Protein AF-X0QFB7-F1 (afdb_monomer_lite)

Foldseek 3Di:
DDAPVNLPDPVNLVVVCVVDVVLVDADPVCVVDPDDDDPDQKDKDKDWDADDDDDADDDDPPDDGDDDDGIDIDIDIDGDDDDDDDDDDDPVLNVQLVVCVVVVPPVSNCVSSNVVSVVVSVVVSVVSVVVVVVSVVVD

Organism: NCBI:txid1423743

Radius of gyration: 27.6 Å; chains: 1; bounding box: 60×26×83 Å

Secondary structure (DSSP, 8-state):
---HHHHTSHHHHHHHHHH-GGGTPPPHHHHHS------SSEEEEEEEEPPPP-PPPPPPTTPPPPPPP--EEEEEEEEPPP-----PPPHHHHHHHHHHHHHT-HHHHHHHHHHHHHHHHHHHHHHHHHHHHHHHHT-

pLDDT: mean 83.45, std 7.72, range [59.44, 92.81]

Structure (mmCIF, N/CA/C/O backbone):
data_AF-X0QFB7-F1
#
_entry.id   AF-X0QFB7-F1
#
loop_
_atom_site.group_PDB
_atom_site.id
_atom_site.type_symbol
_atom_site.label_atom_id
_atom_site.label_alt_id
_atom_site.label_comp_id
_atom_site.label_asym_id
_atom_site.label_entity_id
_atom_site.label_seq_id
_atom_site.pdbx_PDB_ins_code
_atom_site.Cartn_x
_atom_site.Cartn_y
_atom_site.Cartn_z
_atom_site.occupancy
_atom_site.B_iso_or_equiv
_atom_site.auth_seq_id
_atom_site.auth_comp_id
_atom_site.auth_asym_id
_atom_site.auth_atom_id
_atom_site.pdbx_PDB_model_num
ATOM 1 N N . MET A 1 1 ? -3.701 1.997 33.980 1.00 61.97 1 MET A N 1
ATOM 2 C CA . MET A 1 1 ? -4.533 1.457 32.881 1.00 61.97 1 MET A CA 1
ATOM 3 C C . MET A 1 1 ? -4.112 2.171 31.602 1.00 61.97 1 MET A C 1
ATOM 5 O O . MET A 1 1 ? -3.806 3.353 31.719 1.00 61.97 1 MET A O 1
ATOM 9 N N . PRO A 1 2 ? -4.012 1.494 30.445 1.00 70.44 2 PRO A N 1
ATOM 10 C CA . PRO A 1 2 ? -3.649 2.141 29.181 1.00 70.44 2 PRO A CA 1
ATOM 11 C C . PRO A 1 2 ? -4.688 3.197 28.803 1.00 70.44 2 PRO A C 1
ATOM 13 O O . PRO A 1 2 ? -5.885 2.960 28.973 1.00 70.44 2 PRO A O 1
ATOM 16 N N . THR A 1 3 ? -4.248 4.347 28.300 1.00 82.19 3 THR A N 1
ATOM 17 C CA . THR A 1 3 ? -5.156 5.353 27.738 1.00 82.19 3 THR A CA 1
ATOM 18 C C . THR A 1 3 ? -5.575 4.962 26.314 1.00 82.19 3 THR A C 1
ATOM 20 O O . THR A 1 3 ? -4.869 4.194 25.654 1.00 82.19 3 THR A O 1
ATOM 23 N N . PRO A 1 4 ? -6.682 5.511 25.781 1.00 74.50 4 PRO A N 1
ATOM 24 C CA . PRO A 1 4 ? -7.028 5.370 24.365 1.00 74.50 4 PRO A CA 1
ATOM 25 C C . PRO A 1 4 ? -5.875 5.710 23.412 1.00 74.50 4 PRO A C 1
ATOM 27 O O . PRO A 1 4 ? -5.686 5.036 22.404 1.00 74.50 4 PRO A O 1
ATOM 30 N N . PHE A 1 5 ? -5.076 6.730 23.741 1.00 79.75 5 PHE A N 1
ATOM 31 C CA . PHE A 1 5 ? -3.937 7.144 22.923 1.00 79.75 5 PHE A CA 1
ATOM 32 C C . PHE A 1 5 ? -2.807 6.121 22.935 1.00 79.75 5 PHE A C 1
ATOM 34 O O . PHE A 1 5 ? -2.202 5.890 21.891 1.00 79.75 5 PHE A O 1
ATOM 41 N N . ASP A 1 6 ? -2.560 5.471 24.075 1.00 82.38 6 ASP A N 1
ATOM 42 C CA . ASP A 1 6 ? -1.568 4.397 24.166 1.00 82.38 6 ASP A CA 1
ATOM 43 C C . ASP A 1 6 ? -1.952 3.223 23.265 1.00 82.38 6 ASP A C 1
ATOM 45 O O . ASP A 1 6 ? -1.090 2.640 22.616 1.00 82.38 6 ASP A O 1
ATOM 49 N N . LEU A 1 7 ? -3.249 2.917 23.165 1.00 79.50 7 LEU A N 1
ATOM 50 C CA . LEU A 1 7 ? -3.754 1.851 22.302 1.00 79.50 7 LEU A CA 1
ATOM 51 C C . LEU A 1 7 ? -3.657 2.200 20.812 1.00 79.50 7 LEU A C 1
ATOM 53 O O . LEU A 1 7 ? -3.609 1.301 19.990 1.00 79.50 7 LEU A O 1
ATOM 57 N N . LEU A 1 8 ? -3.604 3.468 20.416 1.00 81.19 8 LEU A N 1
ATOM 58 C CA . LEU A 1 8 ? -3.626 3.863 18.999 1.00 81.19 8 LEU A CA 1
ATOM 59 C C . LEU A 1 8 ? -2.240 4.226 18.442 1.00 81.19 8 LEU A C 1
ATOM 61 O O . LEU A 1 8 ? -2.135 4.806 17.360 1.00 81.19 8 LEU A O 1
ATOM 65 N N . GLN A 1 9 ? -1.166 3.886 19.159 1.00 83.62 9 GLN A N 1
ATOM 66 C CA . GLN A 1 9 ? 0.199 4.143 18.702 1.00 83.62 9 GLN A CA 1
ATOM 67 C C . GLN A 1 9 ? 0.610 3.239 17.523 1.00 83.62 9 GLN A C 1
ATOM 69 O O . GLN A 1 9 ? 0.157 2.103 17.363 1.00 83.62 9 GLN A O 1
ATOM 74 N N . ALA A 1 10 ? 1.533 3.746 16.700 1.00 79.06 10 ALA A N 1
ATOM 75 C CA . ALA A 1 10 ? 1.956 3.110 15.449 1.00 79.06 10 ALA A CA 1
ATOM 76 C C . ALA A 1 10 ? 2.571 1.706 15.624 1.00 79.06 10 ALA A C 1
ATOM 78 O O . ALA A 1 10 ? 2.444 0.863 14.737 1.00 79.06 10 ALA A O 1
ATOM 79 N N . ASN A 1 11 ? 3.218 1.433 16.757 1.00 85.06 11 ASN A N 1
ATOM 80 C CA . ASN A 1 11 ? 3.756 0.114 17.106 1.00 85.06 11 ASN A CA 1
ATOM 81 C C . ASN A 1 11 ? 2.651 -0.946 17.259 1.00 85.06 11 ASN A C 1
ATOM 83 O O . ASN A 1 11 ? 2.828 -2.073 16.794 1.00 85.06 11 ASN A O 1
ATOM 87 N N . TYR A 1 12 ? 1.505 -0.596 17.849 1.00 85.88 12 TYR A N 1
ATOM 88 C CA . TYR A 1 12 ? 0.378 -1.523 17.966 1.00 85.88 12 TYR A CA 1
ATOM 89 C C . TYR A 1 12 ? -0.267 -1.792 16.611 1.00 85.88 12 TYR A C 1
ATOM 91 O O . TYR A 1 12 ? -0.539 -2.947 16.290 1.00 85.88 12 TYR A O 1
ATOM 99 N N . LEU A 1 13 ? -0.413 -0.760 15.774 1.00 86.06 13 LEU A N 1
ATOM 100 C CA . LEU A 1 13 ? -0.888 -0.936 14.402 1.00 86.06 13 LEU A CA 1
ATOM 101 C C . LEU A 1 13 ? 0.061 -1.823 13.583 1.00 86.06 13 LEU A C 1
ATOM 103 O O . LEU A 1 13 ? -0.392 -2.692 12.843 1.00 86.06 13 LEU A O 1
ATOM 107 N N . GLN A 1 14 ? 1.377 -1.647 13.729 1.00 87.75 14 GLN A N 1
ATOM 108 C CA . GLN A 1 14 ? 2.366 -2.500 13.069 1.00 87.75 14 GLN A CA 1
ATOM 109 C C . GLN A 1 14 ? 2.235 -3.965 13.518 1.00 87.75 14 GLN A C 1
ATOM 111 O O . GLN A 1 14 ? 2.253 -4.870 12.683 1.00 87.75 14 GLN A O 1
ATOM 116 N N . GLY A 1 15 ? 2.088 -4.205 14.824 1.00 89.69 15 GLY A N 1
ATOM 117 C CA . GLY A 1 15 ? 1.851 -5.541 15.376 1.00 89.69 15 GLY A CA 1
ATOM 118 C C . GLY A 1 15 ? 0.546 -6.162 14.871 1.00 89.69 15 GLY A C 1
ATOM 119 O O . GLY A 1 15 ? 0.526 -7.329 14.471 1.00 89.69 15 GLY A O 1
ATOM 120 N N . TYR A 1 16 ? -0.527 -5.371 14.813 1.00 89.94 16 TYR A N 1
ATOM 121 C CA . TYR A 1 16 ? -1.806 -5.778 14.242 1.00 89.94 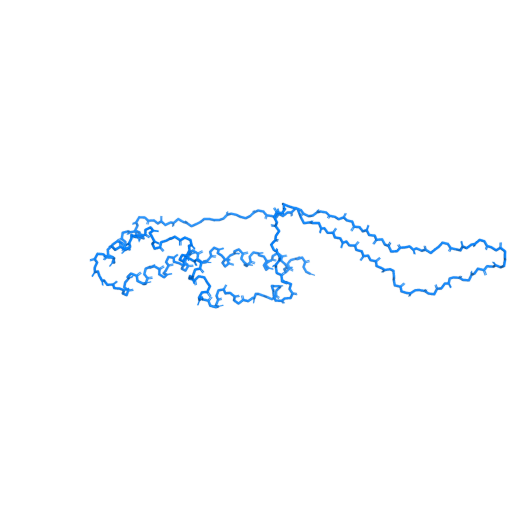16 TYR A CA 1
ATOM 122 C C . TYR A 1 16 ? -1.668 -6.162 12.767 1.00 89.94 16 TYR A C 1
ATOM 124 O O . TYR A 1 16 ? -2.059 -7.253 12.372 1.00 89.94 16 TYR A O 1
ATOM 132 N N . TRP A 1 17 ? -1.030 -5.321 11.958 1.00 89.38 17 TRP A N 1
ATOM 133 C CA . TRP A 1 17 ? -0.793 -5.600 10.544 1.00 89.38 17 TRP A CA 1
ATOM 134 C C . TRP A 1 17 ? -0.033 -6.915 10.328 1.00 89.38 17 TRP A C 1
ATOM 136 O O . TRP A 1 17 ? -0.463 -7.773 9.561 1.00 89.38 17 TRP A O 1
ATOM 146 N N . ASN A 1 18 ? 1.076 -7.097 11.045 1.00 88.88 18 ASN A N 1
ATOM 147 C CA . ASN A 1 18 ? 1.957 -8.252 10.872 1.00 88.88 18 ASN A CA 1
ATOM 148 C C . ASN A 1 18 ? 1.337 -9.571 11.360 1.00 88.88 18 ASN A C 1
ATOM 150 O O . ASN A 1 18 ? 1.733 -10.633 10.886 1.00 88.88 18 ASN A O 1
ATOM 154 N N . SER A 1 19 ? 0.386 -9.522 12.297 1.00 90.06 19 SER A N 1
ATOM 155 C CA . SER A 1 19 ? -0.288 -10.715 12.833 1.00 90.06 19 SER A CA 1
ATOM 156 C C . SER A 1 19 ? -1.485 -11.185 11.997 1.00 90.06 19 SER A C 1
ATOM 158 O O . SER A 1 19 ? -2.004 -12.270 12.246 1.00 90.06 19 SER A O 1
ATOM 160 N N . ASN A 1 20 ? -1.904 -10.413 10.989 1.00 87.25 20 ASN A N 1
ATOM 161 C CA . ASN A 1 20 ? -3.048 -10.721 10.133 1.00 87.25 20 ASN A CA 1
ATOM 162 C C . ASN A 1 20 ? -2.574 -11.115 8.718 1.00 87.25 20 ASN A C 1
ATOM 164 O O . ASN A 1 20 ? -2.442 -10.249 7.850 1.00 87.25 20 ASN A O 1
ATOM 168 N N . PRO A 1 21 ? -2.343 -12.415 8.437 1.00 81.19 21 PRO A N 1
ATOM 169 C CA . PRO A 1 21 ? -1.767 -12.872 7.165 1.00 81.19 21 PRO A CA 1
ATOM 170 C C . PRO A 1 21 ? -2.638 -12.546 5.943 1.00 81.19 21 PRO A C 1
ATOM 172 O O . PRO A 1 21 ? -2.131 -12.340 4.843 1.00 81.19 21 PRO A O 1
ATOM 175 N N . GLN A 1 22 ? -3.951 -12.415 6.141 1.00 82.12 22 GLN A N 1
ATOM 176 C CA . GLN A 1 22 ? -4.890 -11.951 5.116 1.00 82.12 22 GLN A CA 1
ATOM 177 C C . GLN A 1 22 ? -4.535 -10.564 4.550 1.00 82.12 22 GLN A C 1
ATOM 179 O O . GLN A 1 22 ? -4.799 -10.292 3.383 1.00 82.12 22 GLN A O 1
ATOM 184 N N . TYR A 1 23 ? -3.901 -9.696 5.347 1.00 81.00 23 TYR A N 1
ATOM 185 C CA . TYR A 1 23 ? -3.467 -8.366 4.917 1.00 81.00 23 TYR A CA 1
ATOM 186 C C . TYR A 1 23 ? -2.088 -8.360 4.266 1.00 81.00 23 TYR A C 1
ATOM 188 O O . TYR A 1 23 ? -1.701 -7.340 3.696 1.00 81.00 23 TYR A O 1
ATOM 196 N N . THR A 1 24 ? -1.340 -9.462 4.338 1.00 78.12 24 THR A N 1
ATOM 197 C CA . THR A 1 24 ? 0.058 -9.542 3.889 1.00 78.12 24 THR A CA 1
ATOM 198 C C . THR A 1 24 ? 0.281 -10.521 2.742 1.00 78.12 24 THR A C 1
ATOM 200 O O . THR A 1 24 ? 1.368 -10.513 2.168 1.00 78.12 24 THR A O 1
ATOM 203 N N . ALA A 1 25 ? -0.737 -11.292 2.341 1.00 87.44 25 ALA A N 1
ATOM 204 C CA . ALA A 1 25 ? -0.684 -12.111 1.132 1.00 87.44 25 ALA A CA 1
ATOM 205 C C . ALA A 1 25 ? -0.277 -11.254 -0.090 1.00 87.44 25 ALA A C 1
ATOM 207 O O . ALA A 1 25 ? -0.808 -10.144 -0.251 1.00 87.44 25 ALA A O 1
ATOM 208 N N . PRO A 1 26 ? 0.692 -11.703 -0.913 1.00 88.44 26 PRO A N 1
ATOM 209 C CA . PRO A 1 26 ? 1.172 -10.937 -2.058 1.00 88.44 26 PRO A CA 1
ATOM 210 C C . PRO A 1 26 ? 0.117 -10.890 -3.167 1.00 88.44 26 PRO A C 1
ATOM 212 O O . PRO A 1 26 ? -0.585 -11.872 -3.411 1.00 88.44 26 PRO A O 1
ATOM 215 N N . TYR A 1 27 ? 0.028 -9.748 -3.848 1.00 91.44 27 TYR A N 1
ATOM 216 C CA . TYR A 1 27 ? -0.689 -9.655 -5.120 1.00 91.44 27 TYR A CA 1
ATOM 217 C C . TYR A 1 27 ? 0.128 -10.293 -6.256 1.00 91.44 27 TYR A C 1
ATOM 219 O O . TYR A 1 27 ? 1.290 -10.657 -6.057 1.00 91.44 27 TYR A O 1
ATOM 227 N N . LEU A 1 28 ? -0.468 -10.436 -7.444 1.00 91.88 28 LEU A N 1
ATOM 228 C CA . LEU A 1 28 ? 0.165 -11.119 -8.573 1.00 91.88 28 LEU A CA 1
ATOM 229 C C . LEU A 1 28 ? 1.487 -10.449 -8.961 1.00 91.88 28 LEU A C 1
ATOM 231 O O . LEU A 1 28 ? 2.514 -11.127 -9.027 1.00 91.88 28 LEU A O 1
ATOM 235 N N . MET A 1 29 ? 1.491 -9.128 -9.161 1.00 91.38 29 MET A N 1
ATOM 236 C CA . MET A 1 29 ? 2.720 -8.436 -9.558 1.00 91.38 29 MET A CA 1
ATOM 237 C C . MET A 1 29 ? 3.725 -8.364 -8.414 1.00 91.38 29 MET A C 1
ATOM 239 O O . MET A 1 29 ? 4.919 -8.447 -8.668 1.00 91.38 29 MET A O 1
ATOM 243 N N . GLU A 1 30 ? 3.279 -8.286 -7.158 1.00 89.06 30 GLU A N 1
ATOM 244 C CA . GLU A 1 30 ? 4.185 -8.381 -6.002 1.00 89.06 30 GLU A CA 1
ATOM 245 C C . GLU A 1 30 ? 4.849 -9.766 -5.874 1.00 89.06 30 GLU A C 1
ATOM 247 O O . GLU A 1 30 ? 5.964 -9.855 -5.359 1.00 89.06 30 GLU A O 1
ATOM 252 N N . ALA A 1 31 ? 4.191 -10.836 -6.337 1.00 90.62 31 ALA A N 1
ATOM 253 C CA . ALA A 1 31 ? 4.757 -12.185 -6.363 1.00 90.62 31 ALA A CA 1
ATOM 254 C C . ALA A 1 31 ? 5.768 -12.379 -7.506 1.00 90.62 31 ALA A C 1
ATOM 256 O O . ALA A 1 31 ? 6.749 -13.101 -7.337 1.00 90.62 31 ALA A O 1
ATOM 257 N N . LEU A 1 32 ? 5.541 -11.734 -8.656 1.00 90.12 32 LEU A N 1
ATOM 258 C CA . LEU A 1 32 ? 6.447 -11.775 -9.810 1.00 90.12 32 LEU A CA 1
ATOM 259 C C . LEU A 1 32 ? 7.631 -10.808 -9.662 1.00 90.12 32 LEU A C 1
ATOM 261 O O . LEU A 1 32 ? 8.745 -11.112 -10.085 1.00 90.12 32 LEU A O 1
ATOM 265 N N . PHE A 1 33 ? 7.395 -9.651 -9.044 1.00 86.50 33 PHE A N 1
ATOM 266 C CA . PHE A 1 33 ? 8.357 -8.569 -8.888 1.00 86.50 33 PHE A CA 1
ATOM 267 C C . PHE A 1 33 ? 8.409 -8.108 -7.432 1.00 86.50 33 PHE A C 1
ATOM 269 O O . PHE A 1 33 ? 7.562 -7.349 -6.954 1.00 86.50 33 PHE A O 1
ATOM 276 N N . THR A 1 34 ? 9.458 -8.521 -6.722 1.00 85.50 34 THR A N 1
ATOM 277 C CA . THR A 1 34 ? 9.652 -8.144 -5.320 1.00 85.50 34 THR A CA 1
ATOM 278 C C . THR A 1 34 ? 9.820 -6.623 -5.178 1.00 85.50 34 THR A C 1
ATOM 280 O O . THR A 1 34 ? 10.779 -6.057 -5.717 1.00 85.50 34 THR A O 1
ATOM 283 N N . PRO A 1 35 ? 8.952 -5.929 -4.418 1.00 82.44 35 PRO A N 1
ATOM 284 C CA . PRO A 1 35 ? 9.042 -4.484 -4.268 1.00 82.44 35 PRO A CA 1
ATOM 285 C C . PRO A 1 35 ? 10.294 -4.081 -3.479 1.00 82.44 35 PRO A C 1
ATOM 287 O O . PRO A 1 35 ? 10.521 -4.538 -2.358 1.00 82.44 35 PRO A O 1
ATOM 290 N N . THR A 1 36 ? 11.080 -3.157 -4.031 1.00 83.12 36 THR A N 1
ATOM 291 C CA . THR A 1 36 ? 12.269 -2.597 -3.375 1.00 83.12 36 THR A CA 1
ATOM 292 C C . THR A 1 36 ? 11.992 -1.191 -2.848 1.00 83.12 36 THR A C 1
ATOM 294 O O . THR A 1 36 ? 11.315 -0.381 -3.481 1.00 83.12 36 THR A O 1
ATOM 297 N N . LYS A 1 37 ? 12.496 -0.883 -1.648 1.00 80.88 37 LYS A N 1
ATOM 298 C CA . LYS A 1 37 ? 12.370 0.459 -1.065 1.00 80.88 37 LYS A CA 1
ATOM 299 C C . LYS A 1 37 ? 13.431 1.372 -1.670 1.00 80.88 37 LYS A C 1
ATOM 301 O O . LYS A 1 37 ? 14.617 1.062 -1.582 1.00 80.88 37 LYS A O 1
ATOM 306 N N . GLN A 1 38 ? 13.018 2.517 -2.204 1.00 77.00 38 GLN A N 1
ATOM 307 C CA . GLN A 1 38 ? 13.931 3.561 -2.667 1.00 77.00 38 GLN A CA 1
ATOM 308 C C . GLN A 1 38 ? 13.770 4.824 -1.821 1.00 77.00 38 GLN A C 1
ATOM 310 O O . GLN A 1 38 ? 12.668 5.167 -1.404 1.00 77.00 38 GLN A O 1
ATOM 315 N N . LYS A 1 39 ? 14.895 5.486 -1.525 1.00 76.62 39 LYS A N 1
ATOM 316 C CA . LYS A 1 39 ? 14.922 6.773 -0.808 1.00 76.62 39 LYS A CA 1
ATOM 317 C C . LYS A 1 39 ? 14.904 7.975 -1.751 1.00 76.62 39 LYS A C 1
ATOM 319 O O . LYS A 1 39 ? 14.618 9.078 -1.306 1.00 76.62 39 LYS A O 1
ATOM 324 N N . ALA A 1 40 ? 15.292 7.769 -3.006 1.00 74.69 40 ALA A N 1
ATOM 325 C CA . ALA A 1 40 ? 15.364 8.826 -3.997 1.00 74.69 40 ALA A CA 1
ATOM 326 C C . ALA A 1 40 ? 13.982 9.068 -4.612 1.00 74.69 40 ALA A C 1
ATOM 328 O O . ALA A 1 40 ? 13.242 8.119 -4.860 1.00 74.69 40 ALA A O 1
ATOM 329 N N . ASP A 1 41 ? 13.687 10.328 -4.933 1.00 73.56 41 ASP A N 1
ATOM 330 C CA . ASP A 1 41 ? 12.454 10.728 -5.628 1.00 73.56 41 ASP A CA 1
ATOM 331 C C . ASP A 1 41 ? 12.430 10.272 -7.102 1.00 73.56 41 ASP A C 1
ATOM 333 O O . ASP A 1 41 ? 11.409 10.400 -7.779 1.00 73.56 41 ASP A O 1
ATOM 337 N N . ASN A 1 42 ? 13.537 9.698 -7.581 1.00 71.19 42 ASN A N 1
ATOM 338 C CA . ASN A 1 42 ? 13.795 9.350 -8.967 1.00 71.19 42 ASN A CA 1
ATOM 339 C C . ASN A 1 42 ? 14.297 7.902 -9.070 1.00 71.19 42 ASN A C 1
ATOM 341 O O . ASN A 1 42 ? 15.298 7.552 -8.441 1.00 71.19 42 ASN A O 1
ATOM 345 N N . VAL A 1 43 ? 13.664 7.088 -9.916 1.00 68.81 43 VAL A N 1
ATOM 346 C CA . VAL A 1 43 ? 14.130 5.735 -10.247 1.00 68.81 43 VAL A CA 1
ATOM 347 C C . VAL A 1 43 ? 15.004 5.810 -11.497 1.00 68.81 43 VAL A C 1
ATOM 349 O O . VAL A 1 43 ? 14.559 6.278 -12.546 1.00 68.81 43 VAL A O 1
ATOM 352 N N . LYS A 1 44 ? 16.256 5.351 -11.402 1.00 67.00 44 LYS A N 1
ATOM 353 C CA . LYS A 1 44 ? 17.154 5.251 -12.561 1.00 67.00 44 LYS A CA 1
ATOM 354 C C . LYS A 1 44 ? 16.836 3.979 -13.346 1.00 67.00 44 LYS A C 1
ATOM 356 O O . LYS A 1 44 ? 16.927 2.884 -12.796 1.00 67.00 44 LYS A O 1
ATOM 361 N N . LEU A 1 45 ? 16.510 4.131 -14.624 1.00 67.00 45 LEU A N 1
ATOM 362 C CA . LEU A 1 45 ? 16.390 3.027 -15.569 1.00 67.00 45 LEU A CA 1
ATOM 363 C C . LEU A 1 45 ? 17.729 2.813 -16.270 1.00 67.00 45 LEU A C 1
ATOM 365 O O . LEU A 1 45 ? 18.344 3.763 -16.760 1.00 67.00 45 LEU A O 1
ATOM 369 N N . LEU A 1 46 ? 18.168 1.561 -16.311 1.00 67.31 46 LEU A N 1
ATOM 370 C CA . LEU A 1 46 ? 19.329 1.119 -17.070 1.00 67.31 46 LEU A CA 1
ATOM 371 C C . LEU A 1 46 ? 18.828 0.103 -18.092 1.00 67.31 46 LEU A C 1
ATOM 373 O O . LEU A 1 46 ? 18.519 -1.027 -17.727 1.00 67.31 46 LEU A O 1
ATOM 377 N N . ASN A 1 47 ? 18.738 0.519 -19.353 1.00 66.62 47 ASN A N 1
ATOM 378 C CA . ASN A 1 47 ? 18.356 -0.358 -20.451 1.00 66.62 47 ASN A CA 1
ATOM 379 C C . ASN A 1 47 ? 19.616 -0.651 -21.261 1.00 66.62 47 ASN A C 1
ATOM 381 O O . ASN A 1 47 ? 20.077 0.191 -22.032 1.00 66.62 47 ASN A O 1
ATOM 385 N N . GLY A 1 48 ? 20.204 -1.821 -21.026 1.00 66.25 48 GLY A N 1
ATOM 386 C CA . GLY A 1 48 ? 21.268 -2.371 -21.856 1.00 66.25 48 GLY A CA 1
ATOM 387 C C . GLY A 1 48 ? 20.675 -3.444 -22.752 1.00 66.25 48 GLY A C 1
ATOM 388 O O . GLY A 1 48 ? 20.029 -4.360 -22.244 1.00 66.25 48 GLY A O 1
ATOM 389 N N . GLN A 1 49 ? 20.861 -3.319 -24.062 1.00 65.69 49 GLN A N 1
ATOM 390 C CA . GLN A 1 49 ? 20.489 -4.372 -24.999 1.00 65.69 49 GLN A CA 1
ATOM 391 C C . GLN A 1 49 ? 21.758 -4.873 -25.677 1.00 65.69 49 GLN A C 1
ATOM 393 O O . GLN A 1 49 ? 22.413 -4.134 -26.419 1.00 65.69 49 GLN A O 1
ATOM 398 N N . ASP A 1 50 ? 22.110 -6.124 -25.387 1.00 67.62 50 ASP A N 1
ATOM 399 C CA . ASP A 1 50 ? 23.126 -6.830 -26.152 1.00 67.62 50 ASP A CA 1
ATOM 400 C C . ASP A 1 50 ? 22.555 -7.180 -27.525 1.00 67.62 50 ASP A C 1
ATOM 402 O O . ASP A 1 50 ? 21.371 -7.494 -27.678 1.00 67.62 50 ASP A O 1
ATOM 406 N N . ILE A 1 51 ? 23.405 -7.089 -28.540 1.00 69.69 51 ILE A N 1
ATOM 407 C CA . ILE A 1 51 ? 23.037 -7.446 -29.907 1.00 69.69 51 ILE A CA 1
ATOM 408 C C . ILE A 1 51 ? 22.888 -8.963 -29.975 1.00 69.69 51 ILE A C 1
ATOM 410 O O . ILE A 1 51 ? 23.705 -9.700 -29.417 1.00 69.69 51 ILE A O 1
ATOM 414 N N . TYR A 1 52 ? 21.864 -9.437 -30.679 1.00 72.56 52 TYR A N 1
ATOM 415 C CA . TYR A 1 52 ? 21.730 -10.863 -30.954 1.00 72.56 52 TYR A CA 1
ATOM 416 C C . TYR A 1 52 ? 22.955 -11.376 -31.733 1.00 72.56 52 TYR A C 1
ATOM 418 O O . TYR A 1 52 ? 23.486 -10.643 -32.571 1.00 72.56 52 TYR A O 1
ATOM 426 N N . PRO A 1 53 ? 23.400 -12.625 -31.504 1.00 76.88 53 PRO A N 1
ATOM 427 C CA . PRO A 1 53 ? 24.472 -13.218 -32.293 1.00 76.88 53 PRO A CA 1
ATOM 428 C C . PRO A 1 53 ? 24.130 -13.196 -33.789 1.00 76.88 53 PRO A C 1
ATOM 430 O O . PRO A 1 53 ? 23.100 -13.736 -34.196 1.00 76.88 53 PRO A O 1
ATOM 433 N N . ALA A 1 54 ? 24.999 -12.589 -34.597 1.00 78.00 54 ALA A N 1
ATOM 434 C CA . ALA A 1 54 ? 24.847 -12.482 -36.045 1.00 78.00 54 ALA A CA 1
ATOM 435 C C . ALA A 1 54 ? 26.131 -12.944 -36.762 1.00 78.00 54 ALA A C 1
ATOM 437 O O . ALA A 1 54 ? 27.228 -12.776 -36.216 1.00 78.00 54 ALA A O 1
ATOM 438 N N . PRO A 1 55 ? 26.021 -13.552 -37.958 1.00 78.75 55 PRO A N 1
ATOM 439 C CA . PRO A 1 55 ? 27.180 -13.899 -38.775 1.00 78.75 55 PRO A CA 1
ATOM 440 C C . PRO A 1 55 ? 27.906 -12.638 -39.268 1.00 78.75 55 PRO A C 1
ATOM 442 O O . PRO A 1 55 ? 27.292 -11.590 -39.444 1.00 78.75 55 PRO A O 1
ATOM 445 N N . LEU A 1 56 ? 29.218 -12.750 -39.494 1.00 83.75 56 LEU A N 1
ATOM 446 C CA . LEU A 1 56 ? 30.026 -11.670 -40.064 1.00 83.75 56 LEU A CA 1
ATOM 447 C C . LEU A 1 56 ? 29.792 -11.544 -41.574 1.00 83.75 56 LEU A C 1
ATOM 449 O O . LEU A 1 56 ? 29.653 -12.552 -42.270 1.00 83.75 56 LEU A O 1
ATOM 453 N N . ASP A 1 57 ? 29.824 -10.310 -42.071 1.00 87.12 57 ASP A N 1
ATOM 454 C CA . ASP A 1 57 ? 29.739 -10.017 -43.499 1.00 87.12 57 ASP A CA 1
ATOM 455 C C . ASP A 1 57 ? 31.049 -10.347 -44.227 1.00 87.12 57 ASP A C 1
ATOM 457 O O . ASP A 1 57 ? 32.153 -10.132 -43.718 1.00 87.12 57 ASP A O 1
ATOM 461 N N . TYR A 1 58 ? 30.930 -10.844 -45.460 1.00 85.94 58 TYR A N 1
ATOM 462 C CA . TYR A 1 58 ? 32.081 -11.123 -46.315 1.00 85.94 58 TYR A CA 1
ATOM 463 C C . TYR A 1 58 ? 32.760 -9.826 -46.773 1.00 85.94 58 TYR A C 1
ATOM 465 O O . TYR A 1 58 ? 32.128 -8.955 -47.374 1.00 85.94 58 TYR A O 1
ATOM 473 N N . THR A 1 59 ? 34.073 -9.729 -46.562 1.00 85.81 59 THR A N 1
ATOM 474 C CA . THR A 1 59 ? 34.911 -8.650 -47.100 1.00 85.81 59 THR A CA 1
ATOM 475 C C . THR A 1 59 ? 35.697 -9.122 -48.324 1.00 85.81 59 THR A C 1
ATOM 477 O O . THR A 1 59 ? 35.914 -10.318 -48.523 1.00 85.81 59 THR A O 1
ATOM 480 N N . LYS A 1 60 ? 36.111 -8.183 -49.184 1.00 89.75 60 LYS A N 1
ATOM 481 C CA . LYS A 1 60 ? 37.041 -8.465 -50.289 1.00 89.75 60 LYS A CA 1
ATOM 482 C C . LYS A 1 60 ? 38.488 -8.357 -49.797 1.00 89.75 60 LYS A C 1
ATOM 484 O O . LYS A 1 60 ? 38.763 -7.661 -48.821 1.00 89.75 60 LYS A O 1
ATOM 489 N N . GLU A 1 61 ? 39.405 -9.014 -50.501 1.00 84.94 61 GLU A N 1
ATOM 490 C CA . GLU A 1 61 ? 40.851 -8.916 -50.261 1.00 84.94 61 GLU A CA 1
ATOM 491 C C . GLU A 1 61 ? 41.318 -7.445 -50.371 1.00 84.94 61 GLU A C 1
ATOM 493 O O . GLU A 1 61 ? 40.768 -6.682 -51.169 1.00 84.94 61 GLU A O 1
ATOM 498 N N . ASP A 1 62 ? 42.243 -7.022 -49.502 1.00 84.12 62 ASP A N 1
ATOM 499 C CA . ASP A 1 62 ? 42.702 -5.627 -49.315 1.00 84.12 62 ASP A CA 1
ATOM 500 C C . ASP A 1 62 ? 41.627 -4.572 -48.963 1.00 84.12 62 ASP A C 1
ATOM 502 O O . ASP A 1 62 ? 41.893 -3.368 -48.972 1.00 84.12 62 ASP A O 1
ATOM 506 N N . SER A 1 63 ? 40.407 -4.981 -48.594 1.00 84.56 63 SER A N 1
ATOM 507 C CA . SER A 1 63 ? 39.374 -4.043 -48.129 1.00 84.56 63 SER A CA 1
ATOM 508 C C . SER A 1 63 ? 39.473 -3.769 -46.622 1.00 84.56 63 SER A C 1
ATOM 510 O O . SER A 1 63 ? 39.775 -4.682 -45.850 1.00 84.56 63 SER A O 1
ATOM 512 N N . PRO A 1 64 ? 39.176 -2.537 -46.163 1.00 84.12 64 PRO A N 1
ATOM 513 C CA . PRO A 1 64 ? 39.107 -2.237 -44.736 1.00 84.12 64 PRO A CA 1
ATOM 514 C C . PRO A 1 64 ? 37.995 -3.044 -44.048 1.00 84.12 64 PRO A C 1
ATOM 516 O O . PRO A 1 64 ? 37.011 -3.440 -44.677 1.00 84.12 64 PRO A O 1
ATOM 519 N N . ALA A 1 65 ? 38.145 -3.271 -42.740 1.00 86.19 65 ALA A N 1
ATOM 520 C CA . ALA A 1 65 ? 37.166 -4.001 -41.938 1.00 86.19 65 ALA A CA 1
ATOM 521 C C . ALA A 1 65 ? 35.788 -3.313 -41.956 1.00 8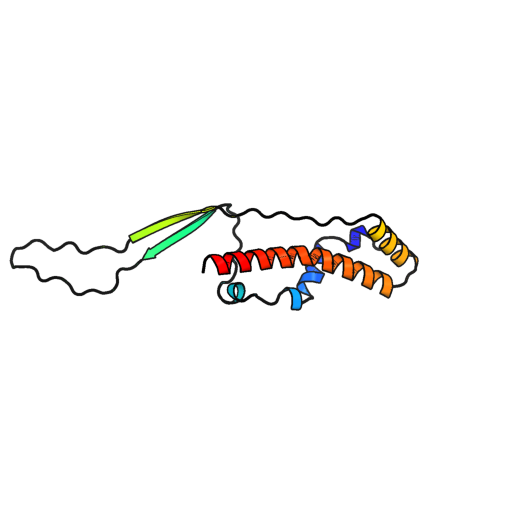6.19 65 ALA A C 1
ATOM 523 O O . ALA A 1 65 ? 35.695 -2.090 -41.815 1.00 86.19 65 ALA A O 1
ATOM 524 N N . LEU A 1 66 ? 34.722 -4.107 -42.095 1.00 86.81 66 LEU A N 1
ATOM 525 C CA . LEU A 1 66 ? 33.352 -3.608 -42.005 1.00 86.81 66 LEU A CA 1
ATOM 526 C C . LEU A 1 66 ? 33.015 -3.280 -40.540 1.00 86.81 66 LEU A C 1
ATOM 528 O O . LEU A 1 66 ? 33.305 -4.090 -39.654 1.00 86.81 66 LEU A O 1
ATOM 532 N N . PRO A 1 67 ? 32.431 -2.104 -40.255 1.00 83.88 67 PRO A N 1
ATOM 533 C CA . PRO A 1 67 ? 32.022 -1.756 -38.903 1.00 83.88 67 PRO A CA 1
ATOM 534 C C . PRO A 1 67 ? 30.860 -2.651 -38.465 1.00 83.88 67 PRO A C 1
ATOM 536 O O . PRO A 1 67 ? 29.862 -2.771 -39.167 1.00 83.88 67 PRO A O 1
ATOM 539 N N . VAL A 1 68 ? 30.984 -3.244 -37.279 1.00 80.88 68 VAL A N 1
ATOM 540 C CA . VAL A 1 68 ? 29.907 -3.998 -36.628 1.00 80.88 68 VAL A CA 1
ATOM 541 C C . VAL A 1 68 ? 29.256 -3.095 -35.586 1.00 80.88 68 VAL A C 1
ATOM 543 O O . VAL A 1 68 ? 29.950 -2.372 -34.861 1.00 80.88 68 VAL A O 1
ATOM 546 N N . GLU A 1 69 ? 27.926 -3.119 -35.512 1.00 75.62 69 GLU A N 1
ATOM 547 C CA . GLU A 1 69 ? 27.196 -2.396 -34.472 1.00 75.62 69 GLU A CA 1
ATOM 548 C C . GLU A 1 69 ? 27.623 -2.869 -33.074 1.00 75.62 69 GLU A C 1
ATOM 550 O O . GLU A 1 69 ? 28.124 -3.977 -32.884 1.00 75.62 69 GLU A O 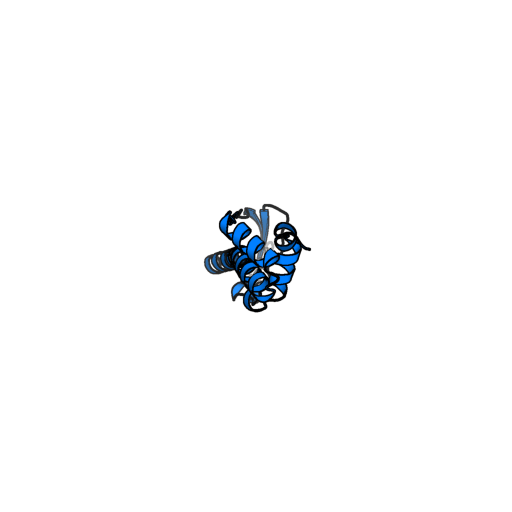1
ATOM 555 N N . ARG A 1 70 ? 27.459 -2.005 -32.070 1.00 74.38 70 ARG A N 1
ATOM 556 C CA . ARG A 1 70 ? 27.767 -2.311 -30.668 1.00 74.38 70 ARG A CA 1
ATOM 557 C C . ARG A 1 70 ? 26.487 -2.240 -29.851 1.00 74.38 70 ARG A C 1
ATOM 559 O O . ARG A 1 70 ? 25.650 -1.378 -30.108 1.00 74.38 70 ARG A O 1
ATOM 566 N N . GLY A 1 71 ? 26.377 -3.096 -28.834 1.00 70.38 71 GLY A N 1
ATOM 567 C CA . GLY A 1 71 ? 25.304 -3.003 -27.845 1.00 70.38 71 GLY A CA 1
ATOM 568 C C . GLY A 1 71 ? 25.256 -1.598 -27.245 1.00 70.38 71 GLY A C 1
ATOM 569 O O 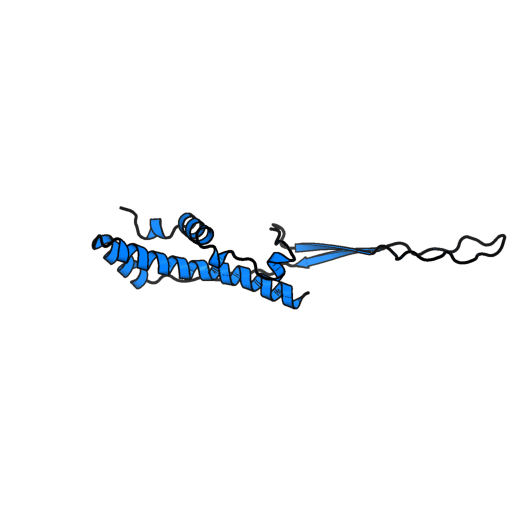. GLY A 1 71 ? 26.298 -0.996 -26.960 1.00 70.38 71 GLY A O 1
ATOM 570 N N . SER A 1 72 ? 24.049 -1.059 -27.099 1.00 74.38 72 SER A N 1
ATOM 571 C CA . SER A 1 72 ? 23.845 0.284 -26.561 1.00 74.38 72 SER A CA 1
ATOM 572 C C . SER A 1 72 ? 23.382 0.210 -25.108 1.00 74.38 72 SER A C 1
ATOM 574 O O . SER A 1 72 ? 22.605 -0.666 -24.723 1.00 74.38 72 SER A O 1
ATOM 576 N N . LEU A 1 73 ? 23.883 1.138 -24.292 1.00 73.31 73 LEU A N 1
ATOM 577 C CA . LEU A 1 73 ? 23.404 1.363 -22.935 1.00 73.31 73 LEU A CA 1
ATOM 578 C C . LEU A 1 73 ? 22.687 2.708 -22.906 1.00 73.31 73 LEU A C 1
ATOM 580 O O . LEU A 1 73 ? 23.316 3.757 -23.047 1.00 73.31 73 LEU A O 1
ATOM 584 N N . SER A 1 74 ? 21.376 2.672 -22.694 1.00 74.94 74 SER A N 1
ATOM 585 C CA . SER A 1 74 ? 20.571 3.863 -22.456 1.00 74.94 74 SER A CA 1
ATOM 586 C C . SER A 1 74 ? 20.283 4.005 -20.967 1.00 74.94 74 SER A C 1
ATOM 588 O O . SER A 1 74 ? 19.968 3.034 -20.272 1.00 74.94 74 SER A O 1
ATOM 590 N N . THR A 1 75 ? 20.395 5.234 -20.467 1.00 73.88 75 THR A N 1
ATOM 591 C CA . THR A 1 75 ? 20.040 5.563 -19.086 1.00 73.88 75 THR A CA 1
ATOM 592 C C . THR A 1 75 ? 18.886 6.549 -19.077 1.00 73.88 75 THR A C 1
ATOM 594 O O . THR A 1 75 ? 18.906 7.541 -19.802 1.00 73.88 75 THR A O 1
ATOM 597 N N . GLY A 1 76 ? 17.877 6.264 -18.260 1.00 73.38 76 GLY A N 1
ATOM 598 C CA . GLY A 1 76 ? 16.690 7.096 -18.097 1.00 73.38 76 GLY A CA 1
ATOM 599 C C . GLY A 1 76 ? 16.413 7.370 -16.626 1.00 73.38 76 GLY A C 1
ATOM 600 O O . GLY A 1 76 ? 16.944 6.696 -15.742 1.00 73.38 76 GLY A O 1
ATOM 601 N N . THR A 1 77 ? 15.575 8.364 -16.354 1.00 73.19 77 THR A N 1
ATOM 602 C CA . THR A 1 77 ? 15.104 8.651 -14.997 1.00 73.19 77 THR A CA 1
ATOM 603 C C . THR A 1 77 ? 13.590 8.763 -15.016 1.00 73.19 77 THR A C 1
ATOM 605 O O . THR A 1 77 ? 13.050 9.510 -15.828 1.00 73.19 77 THR A O 1
ATOM 608 N N . LEU A 1 78 ? 12.914 8.035 -14.130 1.00 75.06 78 LEU A N 1
ATOM 609 C CA . LEU A 1 78 ? 11.475 8.154 -13.921 1.00 75.06 78 LEU A CA 1
ATOM 610 C C . LEU A 1 78 ? 11.197 8.815 -12.566 1.00 75.06 78 LEU A C 1
ATOM 612 O O . LEU A 1 78 ? 11.726 8.347 -11.552 1.00 75.06 78 LEU A O 1
ATOM 616 N N . PRO A 1 79 ? 10.383 9.883 -12.513 1.00 73.69 79 PRO A N 1
ATOM 617 C CA . PRO A 1 79 ? 9.955 10.460 -11.248 1.00 73.69 79 PRO A CA 1
ATOM 618 C C . PRO A 1 79 ? 9.014 9.495 -10.518 1.00 73.69 79 PRO A C 1
ATOM 620 O O . PRO A 1 79 ? 8.166 8.842 -11.125 1.00 73.69 79 PRO A O 1
ATOM 623 N N . THR A 1 80 ? 9.150 9.418 -9.198 1.00 79.19 80 THR A N 1
ATOM 624 C CA . THR A 1 80 ? 8.229 8.658 -8.347 1.00 79.19 80 THR A CA 1
ATOM 625 C C . THR A 1 80 ? 6.960 9.459 -8.059 1.00 79.19 80 THR A C 1
ATOM 627 O O . THR A 1 80 ? 6.991 10.677 -7.869 1.00 79.19 80 THR A O 1
ATOM 630 N N . TYR A 1 81 ? 5.821 8.770 -7.993 1.00 83.19 81 TYR A N 1
ATOM 631 C CA . TYR A 1 81 ? 4.563 9.375 -7.564 1.00 83.19 81 TYR A CA 1
ATOM 632 C C . TYR A 1 81 ? 4.502 9.486 -6.036 1.00 83.19 81 TYR A C 1
ATOM 634 O O . TYR A 1 81 ? 4.927 8.583 -5.313 1.00 83.19 81 TYR A O 1
ATOM 642 N N . LYS A 1 82 ? 3.929 10.586 -5.536 1.00 84.75 82 LYS A N 1
ATOM 643 C CA . LYS A 1 82 ? 3.721 10.824 -4.100 1.00 84.75 82 LYS A CA 1
ATOM 644 C C . LYS A 1 82 ? 2.252 10.580 -3.752 1.00 84.75 82 LYS A C 1
ATOM 646 O O . LYS A 1 82 ? 1.371 11.194 -4.344 1.00 84.75 82 LYS A O 1
ATOM 651 N N . PHE A 1 83 ? 1.999 9.721 -2.765 1.00 86.88 83 PHE A N 1
ATOM 652 C CA . PHE A 1 83 ? 0.654 9.400 -2.275 1.00 86.88 83 PHE A CA 1
ATOM 653 C C . PHE A 1 83 ? 0.541 9.736 -0.788 1.00 86.88 83 PHE A C 1
ATOM 655 O O . PHE A 1 83 ? 1.414 9.370 0.001 1.00 86.88 83 PHE A O 1
ATOM 662 N N . LYS A 1 84 ? -0.537 10.419 -0.389 1.00 89.12 84 LYS A N 1
ATOM 663 C CA . LYS A 1 84 ? -0.813 10.750 1.014 1.00 89.12 84 LYS A CA 1
ATOM 664 C C . LYS A 1 84 ? -2.318 10.766 1.265 1.00 89.12 84 LYS A C 1
ATOM 666 O O . LYS A 1 84 ? -3.010 11.619 0.728 1.00 89.12 84 LYS A O 1
ATOM 671 N N . ASN A 1 85 ? -2.780 9.855 2.119 1.00 87.75 85 ASN A N 1
ATOM 672 C CA . ASN A 1 85 ? -4.174 9.736 2.549 1.00 87.75 85 ASN A CA 1
ATOM 673 C C . ASN A 1 85 ? -4.243 9.695 4.083 1.00 87.75 85 ASN A C 1
ATOM 675 O O . ASN A 1 85 ? -3.300 9.233 4.728 1.00 87.75 85 ASN A O 1
ATOM 679 N N . SER A 1 86 ? -5.355 10.151 4.658 1.00 88.31 86 SER A N 1
ATOM 680 C CA . SER A 1 86 ? -5.600 10.150 6.105 1.00 88.31 86 SER A CA 1
ATOM 681 C C . SER A 1 86 ? -6.996 9.630 6.434 1.00 88.31 86 SER A C 1
ATOM 683 O O . SER A 1 86 ? -7.918 9.752 5.629 1.00 88.31 86 SER A O 1
ATOM 685 N N . LEU A 1 87 ? -7.147 9.090 7.643 1.00 85.62 87 LEU A N 1
ATOM 686 C CA . LEU A 1 87 ? -8.433 8.786 8.264 1.00 85.62 87 LEU A CA 1
ATOM 687 C C . LEU A 1 87 ? -8.568 9.624 9.531 1.00 85.62 87 LEU A C 1
ATOM 689 O O . LEU A 1 87 ? -7.589 9.811 10.253 1.00 85.62 87 LEU A O 1
ATOM 693 N N . ASN A 1 88 ? -9.778 10.111 9.785 1.00 86.31 88 ASN A N 1
ATOM 694 C CA . ASN A 1 88 ? -10.084 10.878 10.983 1.00 86.31 88 ASN A CA 1
ATOM 695 C C . ASN A 1 88 ? -10.793 9.973 11.985 1.00 86.31 88 ASN A C 1
ATOM 697 O O . ASN A 1 88 ? -11.790 9.341 11.643 1.00 86.31 88 ASN A O 1
ATOM 701 N N . LEU A 1 89 ? -10.286 9.956 13.214 1.00 83.75 89 LEU A N 1
ATOM 702 C CA . LEU A 1 89 ? -11.002 9.411 14.361 1.00 83.75 89 LEU A CA 1
ATOM 703 C C . LEU A 1 89 ? -11.878 10.513 14.943 1.00 83.75 89 LEU A C 1
ATOM 705 O O . LEU A 1 89 ? -11.422 11.650 15.083 1.00 83.75 89 LEU A O 1
ATOM 709 N N . ASN A 1 90 ? -13.129 10.190 15.247 1.00 86.62 90 ASN A N 1
ATOM 710 C CA . ASN A 1 90 ? -14.082 11.162 15.764 1.00 86.62 90 ASN A CA 1
ATOM 711 C C . ASN A 1 90 ? -14.245 11.035 17.287 1.00 86.62 90 ASN A C 1
ATOM 713 O O . ASN A 1 90 ? -13.782 10.088 17.920 1.00 86.62 90 ASN A O 1
ATOM 717 N N . GLU A 1 91 ? -14.931 12.006 17.884 1.00 86.88 91 GLU A N 1
ATOM 718 C CA . GLU A 1 91 ? -15.183 12.059 19.329 1.00 86.88 91 GLU A CA 1
ATOM 719 C C . GLU A 1 91 ? -15.996 10.865 19.842 1.00 86.88 91 GLU A C 1
ATOM 721 O O . GLU A 1 91 ? -15.810 10.445 20.985 1.00 86.88 91 GLU A O 1
ATOM 726 N N . ASN A 1 92 ? -16.862 10.283 19.006 1.00 89.44 92 ASN A N 1
ATOM 727 C CA . ASN A 1 92 ? -17.641 9.107 19.378 1.00 89.44 92 ASN A CA 1
ATOM 728 C C . ASN A 1 92 ? -16.749 7.869 19.506 1.00 89.44 92 ASN A C 1
ATOM 730 O O . ASN A 1 92 ? -16.901 7.136 20.474 1.00 89.44 92 ASN A O 1
ATOM 734 N N . ASP A 1 93 ? -15.762 7.687 18.624 1.00 89.19 93 ASP A N 1
ATOM 735 C CA . ASP A 1 93 ? -14.807 6.575 18.713 1.00 89.19 93 ASP A CA 1
ATOM 736 C C . ASP A 1 93 ? -14.032 6.620 20.043 1.00 89.19 93 ASP A C 1
ATOM 738 O O . ASP A 1 93 ? -13.854 5.604 20.721 1.00 89.19 93 ASP A O 1
ATOM 742 N N . PHE A 1 94 ? -13.616 7.822 20.465 1.00 88.25 94 PHE A N 1
ATOM 743 C CA . PHE A 1 94 ? -12.956 8.023 21.757 1.00 88.25 94 PHE A CA 1
ATOM 744 C C . PHE A 1 94 ? -13.908 7.834 22.932 1.00 88.25 94 PHE A C 1
ATOM 746 O O . PHE A 1 94 ? -13.521 7.254 23.948 1.00 88.25 94 PHE A O 1
ATOM 753 N N . LYS A 1 95 ? -15.145 8.318 22.820 1.00 90.94 95 LYS A N 1
ATOM 754 C CA . LYS A 1 95 ? -16.174 8.134 23.844 1.00 90.94 95 LYS A CA 1
ATOM 755 C C . LYS A 1 95 ? -16.478 6.652 24.052 1.00 90.94 95 LYS A C 1
ATOM 757 O O . LYS A 1 95 ? -16.489 6.201 25.193 1.00 90.94 95 LYS A O 1
ATOM 762 N N . ASP A 1 96 ? -16.663 5.898 22.977 1.00 89.38 96 ASP A N 1
ATOM 763 C CA . ASP A 1 96 ? -16.960 4.468 23.020 1.00 89.38 96 ASP A CA 1
ATOM 764 C C . ASP A 1 96 ? -15.795 3.685 23.626 1.00 89.38 96 ASP A C 1
ATOM 766 O O . ASP A 1 96 ? -16.001 2.860 24.517 1.00 89.38 96 ASP A O 1
ATOM 770 N N . LEU A 1 97 ? -14.558 4.002 23.230 1.00 88.75 97 LEU A N 1
ATOM 771 C CA . LEU A 1 97 ? -13.368 3.377 23.801 1.00 88.75 97 LEU A CA 1
ATOM 772 C C . LEU A 1 97 ? -13.196 3.717 25.291 1.00 88.75 97 LEU A C 1
ATOM 774 O O . LEU A 1 97 ? -12.893 2.833 26.090 1.00 88.75 97 LEU A O 1
ATOM 778 N N . ASN A 1 98 ? -13.440 4.967 25.692 1.00 90.00 98 ASN A N 1
ATOM 779 C CA . ASN A 1 98 ? -13.405 5.375 27.099 1.00 90.00 98 ASN A CA 1
ATOM 780 C C . ASN A 1 98 ? -14.479 4.667 27.932 1.00 90.00 98 ASN A C 1
ATOM 782 O O . ASN A 1 98 ? -14.184 4.173 29.019 1.00 90.00 98 ASN A O 1
ATOM 786 N N . ASN A 1 99 ? -15.707 4.575 27.418 1.00 90.62 99 ASN A N 1
ATOM 787 C CA . ASN A 1 99 ? -16.798 3.865 28.081 1.00 90.62 99 ASN A CA 1
ATOM 788 C C . ASN A 1 99 ? -16.474 2.374 28.233 1.00 90.62 99 ASN A C 1
ATOM 790 O O . ASN A 1 99 ? -16.691 1.800 29.300 1.00 90.62 99 ASN A O 1
ATOM 794 N N . ALA A 1 100 ? -15.894 1.759 27.201 1.00 89.12 100 ALA A N 1
ATOM 795 C CA . ALA A 1 100 ? -15.454 0.372 27.249 1.00 89.12 100 ALA A CA 1
ATOM 796 C C . ALA A 1 100 ? -14.359 0.158 28.304 1.00 89.12 100 ALA A C 1
ATOM 798 O O . ALA A 1 100 ? -14.471 -0.752 29.125 1.00 89.12 100 ALA A O 1
ATOM 799 N N . LEU A 1 101 ? -13.352 1.036 28.354 1.00 88.88 101 LEU A N 1
ATOM 800 C CA . LEU A 1 101 ? -12.297 0.991 29.371 1.00 88.88 101 LEU A CA 1
ATOM 801 C C . LEU A 1 101 ? -12.853 1.169 30.791 1.00 88.88 101 LEU A C 1
ATOM 803 O O . LEU A 1 101 ? -12.420 0.470 31.705 1.00 88.88 101 LEU A O 1
ATOM 807 N N . ALA A 1 102 ? -13.831 2.060 30.976 1.00 88.88 102 ALA A N 1
ATOM 808 C CA . ALA A 1 102 ? -14.481 2.291 32.265 1.00 88.88 102 ALA A CA 1
ATOM 809 C C . ALA A 1 102 ? -15.355 1.106 32.713 1.00 88.88 102 ALA A C 1
ATOM 811 O O . ALA A 1 102 ? -15.440 0.815 33.904 1.00 88.88 102 ALA A O 1
ATOM 812 N N . SER A 1 103 ? -15.981 0.402 31.765 1.00 87.00 103 SER A N 1
ATOM 813 C CA . SER A 1 103 ? -16.851 -0.749 32.043 1.00 87.00 103 SER A CA 1
ATOM 814 C C . SER A 1 103 ? -16.106 -2.016 32.494 1.00 87.00 103 SER A C 1
ATOM 816 O O . SER A 1 103 ? -16.744 -2.955 32.962 1.00 87.00 103 SER A O 1
ATOM 818 N N . ASN A 1 104 ? -14.772 -2.065 32.355 1.00 81.81 104 ASN A N 1
ATOM 819 C CA . ASN A 1 104 ? -13.944 -3.274 32.498 1.00 81.81 104 ASN A CA 1
ATOM 820 C C . ASN A 1 104 ? -14.359 -4.456 31.591 1.00 81.81 104 ASN A C 1
ATOM 822 O O . ASN A 1 104 ? -13.870 -5.575 31.773 1.00 81.81 104 ASN A O 1
ATOM 826 N N . ASP A 1 105 ? -15.201 -4.229 30.578 1.00 88.06 105 ASP A N 1
ATOM 827 C CA . ASP A 1 105 ? -15.532 -5.237 29.575 1.00 88.06 105 ASP A CA 1
ATOM 828 C C . ASP A 1 105 ? -14.386 -5.370 28.562 1.00 88.06 105 ASP A C 1
ATOM 830 O O . ASP A 1 105 ? -14.244 -4.613 27.596 1.00 88.06 105 ASP A O 1
ATOM 834 N N . ARG A 1 106 ? -13.547 -6.382 28.790 1.00 86.25 106 ARG A N 1
ATOM 835 C CA . ARG A 1 106 ? -12.393 -6.679 27.936 1.00 86.25 106 ARG A CA 1
ATOM 836 C C . ARG A 1 106 ? -12.793 -7.021 26.497 1.00 86.25 106 ARG A C 1
ATOM 838 O O . ARG A 1 106 ? -12.024 -6.725 25.583 1.00 86.25 106 ARG A O 1
ATOM 845 N N . ASN A 1 107 ? -13.963 -7.626 26.284 1.00 89.88 107 ASN A N 1
ATOM 846 C CA . ASN A 1 107 ? -14.434 -7.986 24.946 1.00 89.88 107 ASN A CA 1
ATOM 847 C C . ASN A 1 107 ? -14.872 -6.743 24.172 1.00 89.88 107 ASN A C 1
ATOM 849 O O . ASN A 1 107 ? -14.575 -6.623 22.981 1.00 89.88 107 ASN A O 1
ATOM 853 N N . LEU A 1 108 ? -15.523 -5.798 24.851 1.00 88.31 108 LEU A N 1
ATOM 854 C CA . LEU A 1 108 ? -15.932 -4.536 24.246 1.00 88.31 108 LEU A CA 1
ATOM 855 C C . LEU A 1 108 ? -14.721 -3.685 23.845 1.00 88.31 108 LEU A C 1
ATOM 857 O O . LEU A 1 108 ? -14.657 -3.214 22.709 1.00 88.31 108 LEU A O 1
ATOM 861 N N . VAL A 1 109 ? -13.722 -3.568 24.730 1.00 89.25 109 VAL A N 1
ATOM 862 C CA . VAL A 1 109 ? -12.454 -2.885 24.418 1.00 89.25 109 VAL A CA 1
ATOM 863 C C . VAL A 1 109 ? -11.795 -3.525 23.197 1.00 89.25 109 VAL A C 1
ATOM 865 O O . VAL A 1 109 ? -11.477 -2.826 22.238 1.00 89.25 109 VAL A O 1
ATOM 868 N N . LEU A 1 110 ? -11.652 -4.856 23.185 1.00 89.38 110 LEU A N 1
ATOM 869 C CA . LEU A 1 110 ? -11.036 -5.570 22.066 1.00 89.38 110 LEU A CA 1
ATOM 870 C C . LEU A 1 110 ? -11.786 -5.332 20.749 1.00 89.38 110 LEU A C 1
ATOM 872 O O . LEU A 1 110 ? -11.153 -5.123 19.718 1.00 89.38 110 LEU A O 1
ATOM 876 N N . THR A 1 111 ? -13.118 -5.344 20.779 1.00 91.00 111 THR A N 1
ATOM 877 C CA . THR A 1 111 ? -13.957 -5.168 19.585 1.00 91.00 111 THR A CA 1
ATOM 878 C C . THR A 1 111 ? -13.796 -3.772 18.987 1.00 91.00 111 THR A C 1
ATOM 880 O O . THR A 1 111 ? -13.570 -3.641 17.783 1.00 91.00 111 THR A O 1
ATOM 883 N N . ILE A 1 112 ? -13.860 -2.731 19.823 1.00 90.12 112 ILE A N 1
ATOM 884 C CA . ILE A 1 112 ? -13.699 -1.340 19.380 1.00 90.12 112 ILE A CA 1
ATOM 885 C C . ILE A 1 112 ? -12.279 -1.120 18.858 1.00 90.12 112 ILE A C 1
ATOM 887 O O . ILE A 1 112 ? -12.103 -0.630 17.745 1.00 90.12 112 ILE A O 1
ATOM 891 N N . THR A 1 113 ? -11.258 -1.537 19.613 1.00 89.38 113 THR A N 1
ATOM 892 C CA . THR A 1 113 ? -9.860 -1.391 19.191 1.00 89.38 113 THR A CA 1
ATOM 893 C C . THR A 1 113 ? -9.581 -2.143 17.889 1.00 89.38 113 THR A C 1
ATOM 895 O O . THR A 1 113 ? -8.933 -1.593 17.002 1.00 89.38 113 THR A O 1
ATOM 898 N N . LYS A 1 114 ? -10.121 -3.359 17.724 1.00 90.31 114 LYS A N 1
ATOM 899 C CA . LYS A 1 114 ? -9.991 -4.123 16.478 1.00 90.31 114 LYS A CA 1
ATOM 900 C C . LYS A 1 114 ? -10.571 -3.353 15.292 1.00 90.31 114 LYS A C 1
ATOM 902 O O . LYS A 1 114 ? -9.890 -3.230 14.282 1.00 90.31 114 LYS A O 1
ATOM 907 N N . LYS A 1 115 ? -11.786 -2.810 15.424 1.00 90.94 115 LYS A N 1
ATOM 908 C CA . LYS A 1 115 ? -12.425 -2.016 14.364 1.00 90.94 115 LYS A CA 1
ATOM 909 C C . LYS A 1 115 ? -11.551 -0.824 13.955 1.00 90.94 115 LYS A C 1
ATOM 911 O O . LYS A 1 115 ? -11.309 -0.623 12.771 1.00 90.94 115 LYS A O 1
ATOM 916 N N . LEU A 1 116 ? -11.026 -0.079 14.929 1.00 90.25 116 LEU A N 1
ATOM 917 C CA . LEU A 1 116 ? -10.156 1.071 14.660 1.00 90.25 116 LEU A CA 1
ATOM 918 C C . LEU A 1 116 ? -8.858 0.665 13.949 1.00 90.25 116 LEU A C 1
ATOM 920 O O . LEU A 1 116 ? -8.395 1.364 13.046 1.00 90.25 116 LEU A O 1
ATOM 924 N N . TYR A 1 117 ? -8.273 -0.473 14.324 1.00 91.25 117 TYR A N 1
ATOM 925 C CA 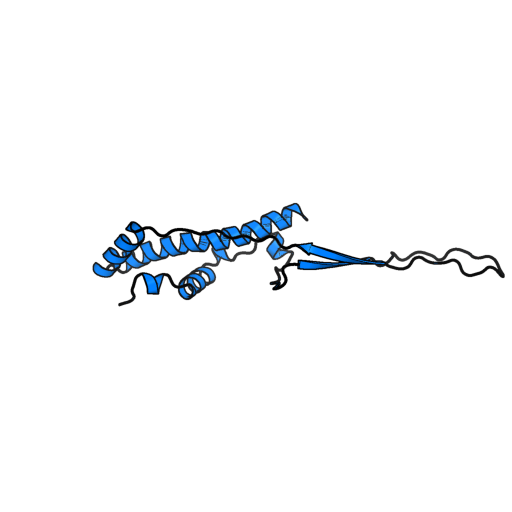. TYR A 1 117 ? -7.097 -0.994 13.635 1.00 91.25 117 TYR A CA 1
ATOM 926 C C . TYR A 1 117 ? -7.404 -1.515 12.232 1.00 91.25 117 TYR A C 1
ATOM 928 O O . TYR A 1 117 ? -6.579 -1.316 11.346 1.00 91.25 117 TYR A O 1
ATOM 936 N N . ASP A 1 118 ? -8.560 -2.142 12.005 1.00 90.56 118 ASP A N 1
ATOM 937 C CA . ASP A 1 118 ? -9.003 -2.545 10.665 1.00 90.56 118 ASP A CA 1
ATOM 938 C C . ASP A 1 118 ? -9.129 -1.322 9.745 1.00 90.56 118 ASP A C 1
ATOM 940 O O . ASP A 1 118 ? -8.621 -1.324 8.620 1.00 90.56 118 ASP A O 1
ATOM 944 N N . ASP A 1 119 ? -9.723 -0.236 10.245 1.00 89.44 119 ASP A N 1
ATOM 945 C CA . ASP A 1 119 ? -9.852 1.017 9.502 1.00 89.44 119 ASP A CA 1
ATOM 946 C C . ASP A 1 119 ? -8.480 1.608 9.150 1.00 89.44 119 ASP A C 1
ATOM 948 O O . ASP A 1 119 ? -8.223 1.955 7.996 1.00 89.44 119 ASP A O 1
ATOM 952 N N . GLN A 1 120 ? -7.547 1.658 10.102 1.00 87.81 120 GLN A N 1
ATOM 953 C CA . GLN A 1 120 ? -6.183 2.123 9.833 1.00 87.81 120 GLN A CA 1
ATOM 954 C C . GLN A 1 120 ? -5.416 1.190 8.881 1.00 87.81 120 GLN A C 1
ATOM 956 O O . GLN A 1 120 ? -4.719 1.663 7.978 1.00 87.81 120 GLN A O 1
ATOM 961 N N . ALA A 1 121 ? -5.570 -0.127 9.029 1.00 90.06 121 ALA A N 1
ATOM 962 C CA . ALA A 1 121 ? -4.969 -1.123 8.146 1.00 90.06 121 ALA A CA 1
ATOM 963 C C . ALA A 1 121 ? -5.455 -0.959 6.697 1.00 90.06 121 ALA A C 1
ATOM 965 O O . ALA A 1 121 ? -4.666 -1.139 5.767 1.00 90.06 121 ALA A O 1
ATOM 966 N N . ASN A 1 122 ? -6.696 -0.513 6.475 1.00 90.19 122 ASN A N 1
ATOM 967 C CA . ASN A 1 122 ? -7.198 -0.231 5.130 1.00 90.19 122 ASN A CA 1
ATOM 968 C C . ASN A 1 122 ? -6.358 0.812 4.371 1.00 90.19 122 ASN A C 1
ATOM 970 O O . ASN A 1 122 ? -6.263 0.727 3.146 1.00 90.19 122 ASN A O 1
ATOM 974 N N . LEU A 1 123 ? -5.702 1.767 5.044 1.00 90.19 123 LEU A N 1
ATOM 975 C CA . LEU A 1 123 ? -4.775 2.691 4.373 1.00 90.19 123 LEU A CA 1
ATOM 976 C C . LEU A 1 123 ? -3.541 1.965 3.823 1.00 90.19 123 LEU A C 1
ATOM 978 O O . LEU A 1 123 ? -3.103 2.254 2.708 1.00 90.19 123 LEU A O 1
ATOM 982 N N . LEU A 1 124 ? -3.007 1.000 4.574 1.00 89.81 124 LEU A N 1
ATOM 983 C CA . LEU A 1 124 ? -1.877 0.174 4.146 1.00 89.81 124 LEU A CA 1
ATOM 984 C C . LEU A 1 124 ? -2.281 -0.763 3.001 1.00 89.81 124 LEU A C 1
ATOM 986 O O . LEU A 1 124 ? -1.542 -0.881 2.023 1.00 89.81 124 LEU A O 1
ATOM 990 N N . ILE A 1 125 ? -3.475 -1.364 3.071 1.00 91.94 125 ILE A N 1
ATOM 991 C CA . ILE A 1 125 ? -4.036 -2.181 1.980 1.00 91.94 125 ILE A CA 1
ATOM 992 C C . ILE A 1 125 ? -4.167 -1.343 0.711 1.00 91.94 125 ILE A C 1
ATOM 994 O O . ILE A 1 125 ? -3.707 -1.768 -0.346 1.00 91.94 125 ILE A O 1
ATOM 998 N N . ARG A 1 126 ? -4.733 -0.134 0.813 1.00 92.81 126 ARG A N 1
ATOM 999 C CA . ARG A 1 126 ? -4.861 0.792 -0.320 1.00 92.81 126 ARG A CA 1
ATOM 1000 C C . ARG A 1 126 ? -3.501 1.129 -0.919 1.00 92.81 126 ARG A C 1
ATOM 1002 O O . ARG A 1 126 ? -3.363 1.052 -2.130 1.00 92.81 126 ARG A O 1
ATOM 1009 N N . ALA A 1 127 ? -2.494 1.430 -0.099 1.00 90.19 127 ALA A N 1
ATOM 1010 C CA . ALA A 1 127 ? -1.145 1.713 -0.589 1.00 90.19 127 ALA A CA 1
ATOM 1011 C C . ALA A 1 127 ? -0.525 0.517 -1.337 1.00 90.19 127 ALA A C 1
ATOM 1013 O O . ALA A 1 127 ? 0.082 0.700 -2.393 1.00 90.19 127 ALA A O 1
ATOM 1014 N N . ARG A 1 128 ? -0.704 -0.711 -0.826 1.00 90.38 128 ARG A N 1
ATOM 1015 C CA . ARG A 1 128 ? -0.266 -1.935 -1.519 1.00 90.38 128 ARG A CA 1
ATOM 1016 C C . ARG A 1 128 ? -1.017 -2.143 -2.833 1.00 90.38 128 ARG A C 1
ATOM 1018 O O . ARG A 1 128 ? -0.392 -2.399 -3.855 1.00 90.38 128 ARG A O 1
ATOM 1025 N N . PHE A 1 129 ? -2.336 -1.975 -2.822 1.00 92.19 129 PHE A N 1
ATOM 1026 C CA . PHE A 1 129 ? -3.167 -2.119 -4.015 1.00 92.19 129 PHE A CA 1
ATOM 1027 C C . PHE A 1 129 ? -2.845 -1.067 -5.083 1.00 92.19 129 PHE A C 1
ATOM 1029 O O . PHE A 1 129 ? -2.801 -1.389 -6.263 1.00 92.19 129 PHE A O 1
ATOM 1036 N N . THR A 1 130 ? -2.546 0.176 -4.693 1.00 92.31 130 THR A N 1
ATOM 1037 C CA . THR A 1 130 ? -2.084 1.214 -5.625 1.00 92.31 130 THR A CA 1
ATOM 1038 C C . THR A 1 130 ? -0.843 0.755 -6.390 1.00 92.31 130 THR A C 1
ATOM 1040 O O . THR A 1 130 ? -0.767 0.949 -7.599 1.00 92.31 130 THR A O 1
ATOM 1043 N N . ARG A 1 131 ? 0.118 0.113 -5.714 1.00 88.69 131 ARG A N 1
ATOM 1044 C CA . ARG A 1 131 ? 1.309 -0.432 -6.377 1.00 88.69 131 ARG A CA 1
ATOM 1045 C C . ARG A 1 131 ? 0.954 -1.529 -7.381 1.00 88.69 131 ARG A C 1
ATOM 1047 O O . ARG A 1 131 ? 1.473 -1.485 -8.489 1.00 88.69 131 ARG A O 1
ATOM 1054 N N . GLU A 1 132 ? 0.071 -2.456 -7.016 1.00 91.62 132 GLU A N 1
ATOM 1055 C CA . GLU A 1 132 ? -0.420 -3.497 -7.933 1.00 91.62 132 GLU A CA 1
ATOM 1056 C C . GLU A 1 132 ? -1.090 -2.881 -9.168 1.00 91.62 132 GLU A C 1
ATOM 1058 O O . GLU A 1 132 ? -0.747 -3.214 -10.298 1.00 91.62 132 GLU A O 1
ATOM 1063 N N . TYR A 1 133 ? -1.995 -1.923 -8.955 1.00 92.69 133 TYR A N 1
ATOM 1064 C CA . TYR A 1 133 ? -2.705 -1.223 -10.022 1.00 92.69 133 TYR A CA 1
ATOM 1065 C C . TYR A 1 133 ? -1.742 -0.584 -11.031 1.00 92.69 133 TYR A C 1
ATOM 1067 O O . TYR A 1 133 ? -1.888 -0.784 -12.235 1.00 92.69 133 TYR A O 1
ATOM 1075 N N . TYR A 1 134 ? -0.725 0.142 -10.556 1.00 89.31 134 TYR A N 1
ATOM 1076 C CA . TYR A 1 134 ? 0.264 0.745 -11.451 1.00 89.31 134 TYR A CA 1
ATOM 1077 C C . TYR A 1 134 ? 1.182 -0.284 -12.110 1.00 89.31 134 TYR A C 1
ATOM 1079 O O . TYR A 1 134 ? 1.561 -0.078 -13.261 1.00 89.31 134 TYR A O 1
ATOM 1087 N N . ALA A 1 135 ? 1.520 -1.376 -11.418 1.00 86.62 135 ALA A N 1
ATOM 1088 C CA . ALA A 1 135 ? 2.331 -2.447 -11.986 1.00 86.62 135 ALA A CA 1
ATOM 1089 C C . ALA A 1 135 ? 1.621 -3.120 -13.169 1.00 86.62 135 ALA A C 1
ATOM 1091 O O . ALA A 1 135 ? 2.246 -3.306 -14.205 1.00 86.62 135 ALA A O 1
ATOM 1092 N N . ILE A 1 136 ? 0.318 -3.398 -13.0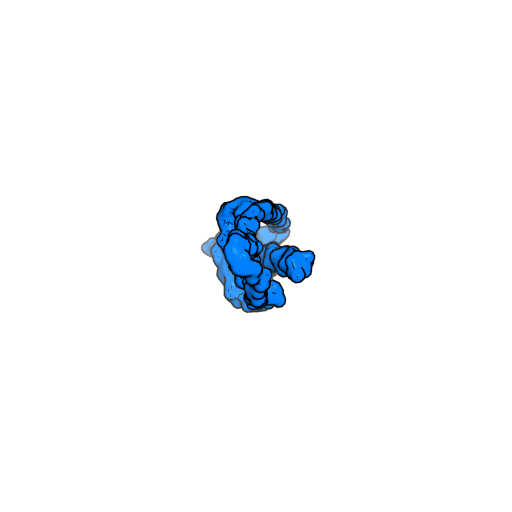51 1.00 89.44 136 ILE A N 1
ATOM 1093 C CA . ILE A 1 136 ? -0.490 -3.996 -14.129 1.00 89.44 136 ILE A CA 1
ATOM 1094 C C . ILE A 1 136 ? -0.636 -3.047 -15.328 1.00 89.44 136 ILE A C 1
ATOM 1096 O O . ILE A 1 136 ? -0.670 -3.485 -16.470 1.00 89.44 136 ILE A O 1
ATOM 1100 N N . GLN A 1 137 ? -0.733 -1.735 -15.099 1.00 85.94 137 GLN A N 1
ATOM 1101 C CA . GLN A 1 137 ? -0.878 -0.771 -16.199 1.00 85.94 137 GLN A CA 1
ATOM 1102 C C . GLN A 1 137 ? 0.381 -0.597 -17.055 1.00 85.94 137 GLN A C 1
ATOM 1104 O O . GLN A 1 137 ? 0.278 -0.097 -18.172 1.00 85.94 137 GLN A O 1
ATOM 1109 N N . HIS A 1 138 ? 1.549 -0.954 -16.522 1.00 71.25 138 HIS A N 1
ATOM 1110 C CA . HIS A 1 138 ? 2.846 -0.737 -17.168 1.00 71.25 138 HIS A CA 1
ATOM 1111 C C . HIS A 1 138 ? 3.600 -2.047 -17.460 1.00 71.25 138 HIS A C 1
ATOM 1113 O O . HIS A 1 138 ? 4.765 -1.984 -17.854 1.00 71.25 138 HIS A O 1
ATOM 1119 N N . SER A 1 139 ? 2.964 -3.205 -17.241 1.00 59.44 139 SER A N 1
ATOM 1120 C CA . SER A 1 139 ? 3.463 -4.540 -17.604 1.00 59.44 139 SER A CA 1
ATOM 1121 C C . SER A 1 139 ? 3.060 -4.924 -19.018 1.00 59.44 139 SER A C 1
ATOM 1123 O O . SER A 1 139 ? 3.930 -5.441 -19.747 1.00 59.44 139 SER A O 1
#

Sequence (139 aa):
MPTPFDLLQANYLQGYWNSNPQYTAPYLMEALFTPTKQKADNVKLLNGQDIYPAPLDYTKEDSPALPVERGSLSTGTLPTYKFKNSLNLNENDFKDLNNALASNDRNLVLTITKKLYDDQANLLIRARFTREYYAIQHS